Protein AF-A0A5K0Y4Z5-F1 (afdb_monomer_lite)

Organism: NCBI:txid210225

Foldseek 3Di:
DDDDDDDPPPPPPVPPVPPDDDDDPVRVCVQQVNVDPVQWPDADPVGTDGD

Radius of gyration: 21.8 Å; chains: 1; bounding box: 48×22×53 Å

InterPro domains:
  IPR011009 Protein kinase-like domain superfamily [SSF56112] (11-51)

pLDDT: mean 81.6, std 19.97, range [42.12, 98.44]

Secondary structure (DSSP, 8-state):
-------------------PPP--HHHHHHHHTTT-GGGEEEEETTEEEE-

Sequence (51 aa):
SEATLVDSESAEENMA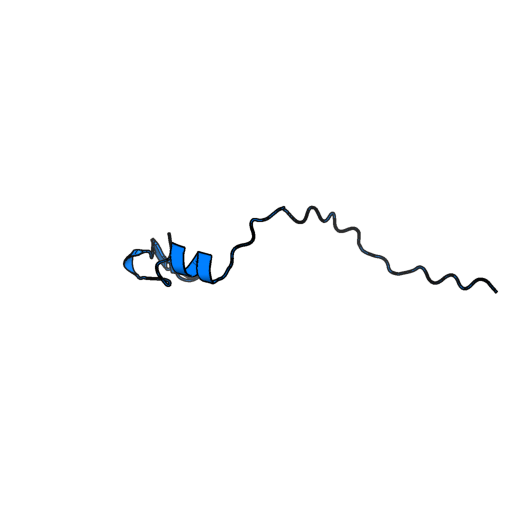TYDLPHFSLRTIEDATDTFSESNKLGEGGYGPVYK

Structure (mmCIF, N/CA/C/O backbone):
data_AF-A0A5K0Y4Z5-F1
#
_entry.id   AF-A0A5K0Y4Z5-F1
#
loop_
_atom_site.group_PDB
_atom_site.id
_atom_site.type_symbol
_atom_site.label_atom_id
_atom_site.label_alt_id
_atom_site.label_comp_id
_atom_site.label_asym_id
_atom_site.label_entity_id
_atom_site.label_seq_id
_atom_site.pdbx_PDB_ins_code
_atom_site.Cartn_x
_atom_site.Cartn_y
_atom_site.Cartn_z
_atom_site.occupancy
_atom_site.B_iso_or_equiv
_atom_site.auth_seq_id
_atom_site.auth_comp_id
_atom_site.auth_asym_id
_atom_site.auth_atom_id
_atom_site.pdbx_PDB_model_num
ATOM 1 N N . SER A 1 1 ? 38.366 11.651 -42.769 1.00 43.84 1 SER A N 1
ATOM 2 C CA . SER A 1 1 ? 37.755 12.328 -41.615 1.00 43.84 1 SER A CA 1
ATOM 3 C C . SER A 1 1 ? 36.956 11.295 -40.862 1.00 43.84 1 SER A C 1
ATOM 5 O O . SER A 1 1 ? 35.890 10.918 -41.325 1.00 43.84 1 SER A O 1
ATOM 7 N N . GLU A 1 2 ? 37.526 10.747 -39.798 1.00 42.12 2 GLU A N 1
ATOM 8 C CA . GLU A 1 2 ? 36.862 9.758 -38.952 1.00 42.12 2 GLU A CA 1
ATOM 9 C C . GLU A 1 2 ? 36.329 10.523 -37.742 1.00 42.12 2 GLU A C 1
ATOM 11 O O . GLU A 1 2 ? 37.101 11.104 -36.983 1.00 42.12 2 GLU A O 1
ATOM 16 N N . ALA A 1 3 ? 35.009 10.665 -37.656 1.00 47.12 3 ALA A N 1
ATOM 17 C CA . ALA A 1 3 ? 34.376 11.328 -36.529 1.00 47.12 3 ALA A CA 1
ATOM 18 C C . ALA A 1 3 ? 34.242 10.305 -35.399 1.00 47.12 3 ALA A C 1
ATOM 20 O O . ALA A 1 3 ? 33.354 9.456 -35.421 1.00 47.12 3 ALA A O 1
ATOM 21 N N . THR A 1 4 ? 35.138 10.381 -34.422 1.00 51.81 4 THR A N 1
ATOM 22 C CA . THR A 1 4 ? 34.979 9.713 -33.132 1.00 51.81 4 THR A CA 1
ATOM 23 C C . THR A 1 4 ? 33.921 10.467 -32.327 1.00 51.81 4 THR A C 1
ATOM 25 O O . THR A 1 4 ? 34.173 11.567 -31.837 1.00 51.81 4 THR A O 1
ATOM 28 N N . LEU A 1 5 ? 32.729 9.884 -32.216 1.00 55.53 5 LEU A N 1
ATOM 29 C CA . LEU A 1 5 ? 31.682 10.265 -31.267 1.00 55.53 5 LEU A CA 1
ATOM 30 C C . LEU A 1 5 ? 31.509 9.097 -30.301 1.00 55.53 5 LEU A C 1
ATOM 32 O O . LEU A 1 5 ? 30.631 8.257 -30.474 1.00 55.53 5 LEU A O 1
ATOM 36 N N . VAL A 1 6 ? 32.397 9.021 -29.316 1.00 53.16 6 VAL A N 1
ATOM 37 C CA . VAL A 1 6 ? 32.216 8.161 -28.149 1.00 53.16 6 VAL A CA 1
ATOM 38 C C . VAL A 1 6 ? 32.680 8.966 -26.952 1.00 53.16 6 VAL A C 1
ATOM 40 O O . VAL A 1 6 ? 33.866 9.017 -26.664 1.00 53.16 6 VAL A O 1
ATOM 43 N N . ASP A 1 7 ? 31.734 9.640 -26.315 1.00 51.84 7 ASP A N 1
ATOM 44 C CA . ASP A 1 7 ? 31.786 9.844 -24.873 1.00 51.84 7 ASP A CA 1
ATOM 45 C C . ASP A 1 7 ? 30.355 10.049 -24.378 1.00 51.84 7 ASP A C 1
ATOM 47 O O . ASP A 1 7 ? 29.845 11.152 -24.188 1.00 51.84 7 ASP A O 1
ATOM 51 N N . SER A 1 8 ? 29.641 8.931 -24.304 1.00 59.88 8 SER A N 1
ATOM 52 C CA . SER A 1 8 ? 28.584 8.779 -23.322 1.00 59.88 8 SER A CA 1
ATOM 53 C C . SER A 1 8 ? 29.178 7.867 -22.264 1.00 59.88 8 SER A C 1
ATOM 55 O O . SER A 1 8 ? 29.169 6.648 -22.443 1.00 59.88 8 SER A O 1
ATOM 57 N N . GLU A 1 9 ? 29.746 8.454 -21.212 1.00 59.62 9 GLU A N 1
ATOM 58 C CA . GLU A 1 9 ? 30.054 7.744 -19.974 1.00 59.62 9 GLU A CA 1
ATOM 59 C C . GLU A 1 9 ? 28.736 7.175 -19.432 1.00 59.62 9 GLU A C 1
ATOM 61 O O . GLU A 1 9 ? 28.038 7.793 -18.628 1.00 59.62 9 GLU A O 1
ATOM 66 N N . SER A 1 10 ? 28.336 6.000 -19.924 1.00 56.34 10 SER A N 1
ATOM 67 C CA . SER A 1 10 ? 27.363 5.181 -19.230 1.00 56.34 10 SER A CA 1
ATOM 68 C C . SER A 1 10 ? 28.085 4.722 -17.981 1.00 56.34 10 SER A C 1
ATOM 70 O O . SER A 1 10 ? 28.936 3.834 -18.045 1.00 56.34 10 SER A O 1
ATOM 72 N N . ALA A 1 11 ? 27.792 5.385 -16.866 1.00 57.47 11 ALA A N 1
ATOM 73 C CA . ALA A 1 11 ? 28.099 4.854 -15.561 1.00 57.47 11 ALA A CA 1
ATOM 74 C C . ALA A 1 11 ? 27.600 3.409 -15.560 1.00 57.47 11 ALA A C 1
ATOM 76 O O . ALA A 1 11 ? 26.396 3.152 -15.582 1.00 57.47 11 ALA A O 1
ATOM 77 N N . GLU A 1 12 ? 28.539 2.468 -15.599 1.00 59.09 12 GLU A N 1
ATOM 78 C CA . GLU A 1 12 ? 28.289 1.086 -15.237 1.00 59.09 12 GLU A CA 1
ATOM 79 C C . GLU A 1 12 ? 28.027 1.070 -13.724 1.00 59.09 12 GLU A C 1
ATOM 81 O O . GLU A 1 12 ? 28.811 0.566 -12.923 1.00 59.09 12 GLU A O 1
ATOM 86 N N . GLU A 1 13 ? 26.918 1.682 -13.303 1.00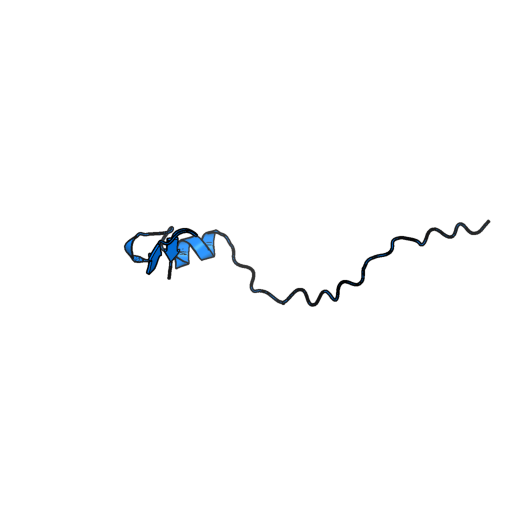 59.47 13 GLU A N 1
ATOM 87 C CA . GLU A 1 13 ? 26.263 1.291 -12.073 1.00 59.47 13 GLU A CA 1
ATOM 88 C C . GLU A 1 13 ? 25.858 -0.149 -12.313 1.00 59.47 13 GLU A C 1
ATOM 90 O O . GLU A 1 13 ? 24.974 -0.412 -13.118 1.00 59.47 13 GLU A O 1
ATOM 95 N N . ASN A 1 14 ? 26.605 -1.061 -11.695 1.00 58.91 14 ASN A N 1
ATOM 96 C CA . ASN A 1 14 ? 26.377 -2.493 -11.592 1.00 58.91 14 ASN A CA 1
ATOM 97 C C . ASN A 1 14 ? 24.874 -2.814 -11.514 1.00 58.91 14 ASN A C 1
ATOM 99 O O . ASN A 1 14 ? 24.300 -2.971 -10.436 1.00 58.91 14 ASN A O 1
ATOM 103 N N . MET A 1 15 ? 24.242 -2.882 -12.685 1.00 57.53 15 MET A N 1
ATOM 104 C CA . MET A 1 15 ? 22.814 -3.057 -12.870 1.00 57.53 15 MET A CA 1
ATOM 105 C C . MET A 1 15 ? 22.545 -4.551 -12.833 1.00 57.53 15 MET A C 1
ATOM 107 O O . MET A 1 15 ? 21.946 -5.131 -13.735 1.00 57.53 15 MET A O 1
ATOM 111 N N . ALA A 1 16 ? 22.910 -5.172 -11.712 1.00 58.28 16 ALA A N 1
ATOM 112 C CA . ALA A 1 16 ? 22.018 -6.140 -11.114 1.00 58.28 16 ALA A CA 1
ATOM 113 C C . ALA A 1 16 ? 20.731 -5.378 -10.753 1.00 58.28 16 ALA A C 1
ATOM 115 O 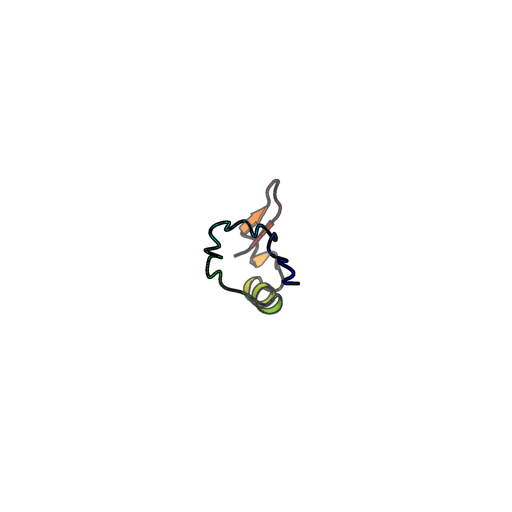O . ALA A 1 16 ? 20.437 -5.119 -9.589 1.00 58.28 16 ALA A O 1
ATOM 116 N N . THR A 1 17 ? 19.978 -4.964 -11.781 1.00 60.97 17 THR A N 1
ATOM 117 C CA . THR A 1 17 ? 18.539 -4.829 -11.680 1.00 60.97 17 THR A CA 1
ATOM 118 C C . THR A 1 17 ? 18.125 -6.164 -11.107 1.00 60.97 17 THR A C 1
ATOM 120 O O . THR A 1 17 ? 18.200 -7.192 -11.778 1.00 60.97 17 THR A O 1
ATOM 123 N N . TYR A 1 18 ? 17.869 -6.180 -9.804 1.00 64.69 18 TYR A N 1
ATOM 124 C CA . TYR A 1 18 ? 17.305 -7.338 -9.153 1.00 64.69 18 TYR A CA 1
ATOM 125 C C . TYR A 1 18 ? 16.154 -7.784 -10.052 1.00 64.69 18 TYR A C 1
ATOM 127 O O . TYR A 1 18 ? 15.372 -6.940 -10.498 1.00 64.69 18 TYR A O 1
ATOM 135 N N . ASP A 1 19 ? 16.119 -9.067 -10.404 1.00 77.12 19 ASP A N 1
ATOM 136 C CA . ASP A 1 19 ? 14.994 -9.672 -11.112 1.00 77.12 19 ASP A CA 1
ATOM 137 C C . ASP A 1 19 ? 13.795 -9.642 -10.153 1.00 77.12 19 ASP A C 1
ATOM 139 O O . ASP A 1 19 ? 13.471 -10.611 -9.466 1.00 77.12 19 ASP A O 1
ATOM 143 N N . LEU A 1 20 ? 13.259 -8.438 -9.955 1.00 86.31 20 LEU A N 1
ATOM 144 C CA . LEU A 1 20 ? 12.184 -8.157 -9.035 1.00 86.31 20 LEU A CA 1
ATOM 145 C C . LEU A 1 20 ? 10.905 -8.600 -9.724 1.00 86.31 20 LEU A C 1
ATOM 147 O O . LEU A 1 20 ? 10.667 -8.247 -10.882 1.00 86.31 20 LEU A O 1
ATOM 151 N N . PRO A 1 21 ? 10.050 -9.344 -9.017 1.00 86.75 21 PRO A N 1
ATOM 152 C CA . PRO A 1 21 ? 8.784 -9.737 -9.586 1.00 86.75 21 PRO A CA 1
ATOM 153 C C . PRO A 1 21 ? 7.959 -8.485 -9.901 1.00 86.75 21 PRO A C 1
ATOM 155 O O . PRO A 1 21 ? 7.703 -7.641 -9.040 1.00 86.75 21 PRO A O 1
ATOM 158 N N . HIS A 1 22 ? 7.545 -8.371 -11.159 1.00 91.19 22 HIS A N 1
ATOM 159 C CA . HIS A 1 22 ? 6.622 -7.338 -11.602 1.00 91.19 22 HIS A CA 1
ATOM 160 C C . HIS A 1 22 ? 5.184 -7.809 -11.403 1.00 91.19 22 HIS A C 1
ATOM 162 O O . HIS A 1 22 ? 4.793 -8.878 -11.876 1.00 91.19 22 HIS A O 1
ATO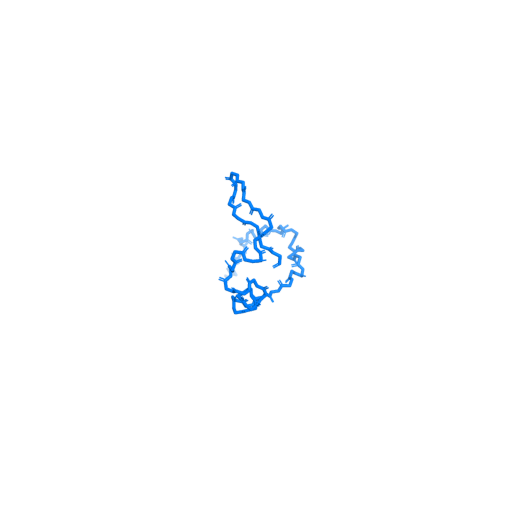M 168 N N . PHE A 1 23 ? 4.379 -6.975 -10.753 1.00 94.06 23 PHE A N 1
ATOM 169 C CA . PHE A 1 23 ? 2.957 -7.220 -10.550 1.00 94.06 23 PHE A CA 1
ATOM 170 C C . PHE A 1 23 ? 2.135 -6.124 -11.220 1.00 94.06 23 PHE A C 1
ATOM 172 O O . PHE A 1 23 ? 2.514 -4.952 -11.222 1.00 94.06 23 PHE A O 1
ATOM 179 N N . SER A 1 24 ? 0.990 -6.504 -11.785 1.00 97.12 24 SER A N 1
ATOM 180 C CA . SER A 1 24 ? 0.010 -5.520 -12.242 1.00 97.12 24 SER A CA 1
ATOM 181 C C . SER A 1 24 ? -0.689 -4.879 -11.041 1.00 97.12 24 SER A C 1
ATOM 183 O O . SER A 1 24 ? -0.821 -5.518 -9.997 1.00 97.12 24 SER A O 1
ATOM 185 N N . LEU A 1 25 ? -1.209 -3.658 -11.196 1.00 96.56 25 LEU A N 1
ATOM 186 C CA . LEU A 1 25 ? -2.036 -3.035 -10.152 1.00 96.56 25 LEU A CA 1
ATOM 187 C C . LEU A 1 25 ? -3.232 -3.917 -9.779 1.00 96.56 25 LEU A C 1
ATOM 189 O O . LEU A 1 25 ? -3.506 -4.100 -8.601 1.00 96.56 25 LEU A O 1
ATOM 193 N N . ARG A 1 26 ? -3.852 -4.564 -10.772 1.00 98.12 26 ARG A N 1
ATOM 194 C CA . ARG A 1 26 ? -4.949 -5.510 -10.552 1.00 98.12 26 ARG A CA 1
ATOM 195 C C . ARG A 1 26 ? -4.549 -6.675 -9.646 1.00 98.12 26 ARG A C 1
ATOM 197 O O . ARG A 1 26 ? -5.328 -7.099 -8.809 1.00 98.12 26 ARG A O 1
ATOM 204 N N . THR A 1 27 ? -3.320 -7.174 -9.775 1.00 97.94 27 THR A N 1
ATOM 205 C CA . THR A 1 27 ? -2.799 -8.228 -8.891 1.00 97.94 27 THR A CA 1
ATOM 206 C C . THR A 1 27 ? -2.707 -7.751 -7.441 1.00 97.94 27 THR A C 1
ATOM 208 O O . THR A 1 27 ? -2.998 -8.518 -6.530 1.00 97.94 27 THR A O 1
ATOM 211 N N . ILE A 1 28 ? -2.322 -6.491 -7.226 1.00 97.06 28 ILE A N 1
ATOM 212 C CA . ILE A 1 28 ? -2.247 -5.884 -5.891 1.00 97.06 28 ILE A CA 1
ATOM 213 C C . ILE A 1 28 ? -3.659 -5.661 -5.328 1.00 97.06 28 ILE A C 1
ATOM 215 O O . ILE A 1 28 ? -3.909 -5.960 -4.162 1.00 97.06 28 ILE A O 1
ATOM 219 N N . GLU A 1 29 ? -4.595 -5.183 -6.149 1.00 97.81 29 GLU A N 1
ATOM 220 C CA . GLU A 1 29 ? -6.004 -5.013 -5.770 1.00 97.81 29 GLU A CA 1
ATOM 221 C C . GLU A 1 29 ? -6.640 -6.348 -5.372 1.00 97.81 29 GLU A C 1
ATOM 223 O O . GLU A 1 29 ? -7.222 -6.445 -4.296 1.00 97.81 29 GLU A O 1
ATOM 228 N N . ASP A 1 30 ? -6.470 -7.393 -6.186 1.00 97.81 30 ASP A N 1
ATOM 229 C CA . ASP A 1 30 ? -7.012 -8.725 -5.909 1.00 97.81 30 ASP A CA 1
ATOM 230 C C . ASP A 1 30 ? -6.420 -9.314 -4.610 1.00 97.81 30 ASP A C 1
ATOM 232 O O . ASP A 1 30 ? -7.145 -9.911 -3.815 1.00 97.81 30 ASP A O 1
ATOM 236 N N . ALA A 1 31 ? -5.116 -9.127 -4.361 1.00 96.88 31 ALA A N 1
ATOM 237 C CA . ALA A 1 31 ? -4.452 -9.621 -3.150 1.00 96.88 31 ALA A CA 1
ATOM 238 C C . ALA A 1 31 ? -4.916 -8.890 -1.880 1.00 96.88 31 ALA A C 1
ATOM 240 O O . ALA A 1 31 ? -5.147 -9.515 -0.847 1.00 96.88 31 ALA A O 1
ATOM 241 N N . THR A 1 32 ? -5.089 -7.571 -1.972 1.00 97.88 32 THR A N 1
ATOM 242 C CA . THR A 1 32 ? -5.470 -6.723 -0.834 1.00 97.88 32 THR A CA 1
ATOM 243 C C . THR A 1 32 ? -6.981 -6.605 -0.642 1.00 97.88 32 THR A C 1
ATOM 245 O O . THR A 1 32 ? -7.409 -5.948 0.308 1.00 97.88 32 THR A O 1
ATOM 248 N N . ASP A 1 33 ? -7.796 -7.258 -1.479 1.00 97.88 33 ASP A N 1
ATOM 249 C CA . ASP A 1 33 ? -9.251 -7.054 -1.557 1.00 97.88 33 ASP A CA 1
ATOM 250 C C . ASP A 1 33 ? -9.591 -5.562 -1.702 1.00 97.88 33 ASP A C 1
ATOM 252 O O . ASP A 1 33 ? -10.307 -4.969 -0.900 1.00 97.88 33 ASP A O 1
ATOM 256 N N . THR A 1 34 ? -8.980 -4.922 -2.701 1.00 97.62 34 THR A N 1
ATOM 257 C CA . THR A 1 34 ? -9.081 -3.476 -2.958 1.00 97.62 34 THR A CA 1
ATOM 258 C C . THR A 1 34 ? -8.732 -2.640 -1.717 1.00 97.62 34 THR A C 1
ATOM 260 O O . THR A 1 34 ? -9.451 -1.709 -1.357 1.00 97.62 34 THR A O 1
ATOM 263 N N . PHE A 1 35 ? -7.625 -2.975 -1.044 1.00 97.25 35 PHE 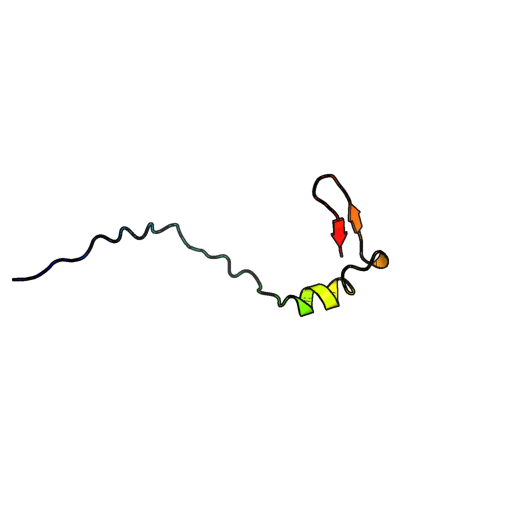A N 1
ATOM 264 C CA . PHE A 1 35 ? -7.177 -2.312 0.190 1.00 97.25 35 PHE A CA 1
ATOM 265 C C . PHE A 1 35 ? -8.239 -2.308 1.307 1.00 97.25 35 PHE A C 1
ATOM 267 O O . PHE A 1 35 ? -8.392 -1.329 2.037 1.00 97.25 35 PHE A O 1
ATOM 274 N N . SER A 1 36 ? -8.985 -3.406 1.442 1.00 97.94 36 SER A N 1
ATOM 275 C CA . SER A 1 36 ? -10.000 -3.573 2.482 1.00 97.94 36 SER A CA 1
ATOM 276 C C . SER A 1 36 ? -9.404 -3.489 3.892 1.00 97.94 36 SER A C 1
ATOM 278 O O . SER A 1 36 ? -8.343 -4.049 4.185 1.00 97.94 36 SER A O 1
ATOM 280 N N . GLU A 1 37 ? -10.143 -2.874 4.819 1.00 98.06 37 GLU A N 1
ATOM 281 C CA . GLU A 1 37 ? -9.778 -2.820 6.241 1.00 98.06 37 GLU A CA 1
ATOM 282 C C . GLU A 1 37 ? -9.633 -4.220 6.868 1.00 98.06 37 GLU A C 1
ATOM 284 O O . GLU A 1 37 ? -8.854 -4.398 7.799 1.00 98.06 37 GLU A O 1
ATOM 289 N N . SER A 1 38 ? -10.312 -5.248 6.340 1.00 97.81 38 SER A N 1
ATOM 290 C CA . SER A 1 38 ? -10.152 -6.637 6.813 1.00 97.81 38 SER A CA 1
ATOM 291 C C . SER A 1 38 ? -8.775 -7.239 6.488 1.00 97.81 38 SER A C 1
ATOM 293 O O . SER A 1 38 ? -8.358 -8.240 7.089 1.00 97.81 38 SER A O 1
ATOM 295 N N . ASN A 1 39 ? -8.061 -6.638 5.536 1.00 97.69 39 ASN A N 1
ATOM 296 C CA . ASN A 1 39 ? -6.718 -7.024 5.123 1.00 97.69 39 ASN A CA 1
ATOM 297 C C . ASN A 1 39 ? -5.643 -6.077 5.659 1.00 97.69 39 ASN A C 1
ATOM 299 O O . ASN A 1 39 ? -4.458 -6.365 5.506 1.00 97.69 39 ASN A O 1
ATOM 303 N N . LYS A 1 40 ? -6.028 -4.998 6.345 1.00 98.06 40 LYS A N 1
ATOM 304 C CA . LYS A 1 40 ? -5.095 -4.100 7.017 1.00 98.06 40 LYS A CA 1
ATOM 305 C C . LYS A 1 40 ? -4.463 -4.792 8.225 1.00 98.06 40 LYS A C 1
ATOM 307 O O . LYS A 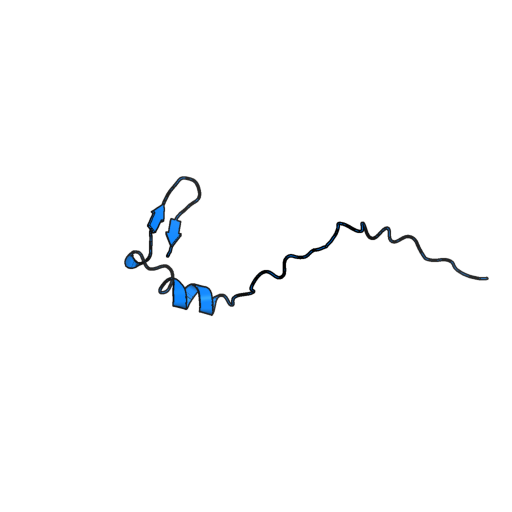1 40 ? -5.141 -5.256 9.138 1.00 98.06 40 LYS A O 1
ATOM 312 N N . LEU A 1 41 ? -3.138 -4.837 8.234 1.00 98.06 41 LEU A N 1
ATOM 313 C CA . LEU A 1 41 ? -2.317 -5.340 9.333 1.00 98.06 41 LEU A CA 1
ATOM 314 C C . LEU A 1 41 ? -2.054 -4.260 10.389 1.00 98.06 41 LEU A C 1
ATOM 316 O O . LEU A 1 41 ? -1.911 -4.571 11.569 1.00 98.06 41 LEU A O 1
ATOM 320 N N . GLY A 1 42 ? -1.991 -2.994 9.972 1.00 98.06 42 GLY A N 1
ATOM 321 C CA . GLY A 1 42 ? -1.777 -1.855 10.858 1.00 98.06 42 GLY A CA 1
ATOM 322 C C . GLY A 1 42 ? -1.534 -0.554 10.099 1.00 98.06 42 GLY A C 1
ATOM 323 O O . GLY A 1 42 ? -1.517 -0.532 8.870 1.00 98.06 42 GLY A O 1
ATOM 324 N N . GLU A 1 43 ? -1.347 0.534 10.842 1.00 98.44 43 GLU A N 1
ATOM 325 C CA . GLU A 1 43 ? -0.994 1.852 10.311 1.00 98.44 43 GLU A CA 1
ATOM 326 C C . GLU A 1 43 ? -0.044 2.565 11.275 1.00 98.44 43 GLU A C 1
ATOM 328 O O . GLU A 1 43 ? -0.234 2.530 12.492 1.00 98.44 43 GLU A O 1
ATOM 333 N N . GLY A 1 44 ? 0.992 3.195 10.726 1.00 97.62 44 GLY A N 1
ATOM 334 C CA . GLY A 1 44 ? 1.954 4.000 11.478 1.00 97.62 44 GLY A CA 1
ATOM 335 C C . GLY A 1 44 ? 2.294 5.292 10.742 1.00 97.62 44 GLY A C 1
ATOM 336 O O . GLY A 1 44 ? 1.635 5.658 9.774 1.00 97.62 44 GLY A O 1
ATOM 337 N N . GLY A 1 45 ? 3.372 5.970 11.146 1.00 98.12 45 GLY A N 1
ATOM 338 C CA . GLY A 1 45 ? 3.788 7.246 10.536 1.00 98.12 45 GLY A CA 1
ATOM 339 C C . GLY A 1 45 ? 4.138 7.184 9.039 1.00 98.12 45 GLY A C 1
ATOM 340 O O . GLY A 1 45 ? 4.288 8.226 8.412 1.00 98.12 45 GLY A O 1
ATOM 341 N N . TYR A 1 46 ? 4.246 5.980 8.473 1.00 95.62 46 TYR A N 1
ATOM 342 C CA . TYR A 1 46 ? 4.521 5.725 7.055 1.00 95.62 46 TYR A CA 1
ATOM 343 C C . TYR A 1 46 ? 3.289 5.233 6.275 1.00 95.62 46 TYR A C 1
ATOM 345 O O . TYR A 1 46 ? 3.404 4.944 5.087 1.00 95.62 46 TYR A O 1
ATOM 353 N N . GLY A 1 47 ? 2.121 5.153 6.922 1.00 97.44 47 GLY A N 1
ATOM 354 C CA . GLY A 1 47 ? 0.863 4.734 6.308 1.00 97.44 47 GLY A CA 1
ATOM 355 C C . GLY A 1 47 ? 0.431 3.298 6.641 1.00 97.44 47 GLY A C 1
ATOM 356 O O . GLY A 1 47 ? 0.997 2.664 7.542 1.00 97.44 47 GLY A O 1
ATOM 357 N N . PRO A 1 48 ? -0.625 2.810 5.964 1.00 97.75 48 PRO A N 1
ATOM 358 C CA . PRO A 1 48 ? -1.216 1.499 6.203 1.00 97.75 48 PRO A CA 1
ATOM 359 C C . PRO A 1 48 ? -0.399 0.361 5.578 1.00 97.75 48 PRO A C 1
ATOM 361 O O . PRO A 1 48 ? 0.211 0.514 4.521 1.00 97.75 48 PRO A O 1
ATOM 364 N N . VAL A 1 49 ? -0.442 -0.807 6.216 1.00 97.62 49 VAL A N 1
ATOM 365 C CA . VAL A 1 49 ? 0.152 -2.057 5.723 1.00 97.62 49 VAL A CA 1
ATOM 366 C C . VAL A 1 49 ? -0.963 -3.078 5.538 1.00 97.62 49 VAL A C 1
ATOM 368 O O . VAL A 1 49 ? -1.761 -3.271 6.454 1.00 97.62 49 VAL A O 1
ATOM 371 N N . TYR A 1 50 ? -1.006 -3.739 4.382 1.00 97.75 50 TYR A N 1
ATOM 372 C CA . TYR A 1 50 ? -1.995 -4.768 4.045 1.00 97.75 50 TYR A CA 1
ATOM 373 C C . TYR A 1 50 ? -1.307 -6.129 3.882 1.00 97.75 50 TYR A C 1
ATOM 375 O O . TYR A 1 50 ? -0.128 -6.178 3.523 1.00 97.75 50 TYR A O 1
ATOM 383 N N . LYS A 1 51 ? -2.022 -7.207 4.210 1.00 92.31 51 LYS A N 1
ATOM 384 C CA . LYS A 1 51 ? -1.574 -8.593 4.008 1.00 92.31 51 LYS A CA 1
ATOM 385 C C . LYS A 1 51 ? -1.760 -9.060 2.569 1.00 92.31 51 LYS A C 1
ATOM 387 O O . LYS A 1 51 ? -2.621 -8.472 1.879 1.00 92.31 51 LYS A O 1
#